Protein AF-A0A2G6FIM1-F1 (afdb_monomer)

Solvent-accessible surface area (backbone atoms only — not comparable to full-atom values): 7719 Å² total; per-residue (Å²): 120,72,59,82,76,45,61,93,96,54,73,82,85,78,86,76,84,74,78,82,75,65,60,38,26,40,34,36,31,39,37,38,48,84,54,68,69,45,74,67,43,55,48,31,48,52,51,53,70,71,43,86,71,42,78,46,84,41,81,54,94,95,39,79,43,79,41,68,49,44,88,32,50,81,44,77,44,80,77,53,65,33,33,34,40,37,32,32,55,47,46,82,89,50,93,80,79,55,72,66,61,48,45,29,66,44,54,69,46,52,80,71,61,51,70,55,42,46,77,42,81,74,52,68,48,75,105

Secondary structure (DSSP, 8-state):
--GGGSPTT--------PPPPPSEEEEEEEEE-SSPPPHHHHHHHHHHHH-S--EEEEEETTEEEEEE-GGGEEEEEE-SSSEEEEEEEEETTS----HHHHHHHHTT--HHHHHTPEEEEEEEEE-

Mean predicted aligned error: 7.06 Å

Sequence (127 aa):
RLNATLPRGLQVQRIERSAKLPQKMIVDYQATLPAAITPSQRQEIADFLAAKNVILHKIRKKKSREIDIRPLITEIKIESHNILLLQMRSETTLPGAKPIEVLEAVLKLGGEESQQIRILKKGWHAL

pLDDT: mean 91.0, std 7.64, range [65.25, 98.5]

Nearest PDB structures (foldseek):
  2ey4-assembly1_A  TM=5.962E-01  e=5.248E-02  Pyrococcus furiosus
  7bgb-assembly1_G  TM=5.360E-01  e=3.360E-02  Homo sapiens
  3uai-assembly1_A  TM=5.042E-01  e=6.354E-02  Saccharomyces cerevisiae S288C
  9ci2-assembly1_G  TM=3.832E-01  e=3.330E-01  Anthoceros agrestis
  5mr7-assembly2_B  TM=2.108E-01  e=8.661E-01  Homo sapiens

Radius of gyration: 18.53 Å; Cα contacts (8 Å, |Δi|>4): 190; chains: 1; bounding box: 53×41×37 Å

Foldseek 3Di:
DVQVPDDPPDDDPDDDDDDPDAQKKKWKKKKFFPFFQDPLLVVLLVVLQPDPWQWDWDQDPNDTDIDTQSVQWPDWDDPDRGMIMTIGMDGPPDDHDDPLSVSCRSSVDDPVRSVRMDMDTPDMDHD

Structure (mmCIF, N/CA/C/O backbone):
data_AF-A0A2G6FIM1-F1
#
_entry.id   AF-A0A2G6FIM1-F1
#
loop_
_atom_site.group_PDB
_atom_site.id
_atom_site.type_symbol
_atom_site.label_atom_id
_atom_site.label_alt_id
_atom_site.label_comp_id
_atom_site.label_asym_id
_atom_site.label_entity_id
_atom_site.label_seq_id
_atom_site.pdbx_PDB_ins_code
_atom_site.Cartn_x
_atom_site.Cartn_y
_atom_site.Cartn_z
_atom_site.occupancy
_atom_site.B_iso_or_equiv
_atom_site.auth_seq_id
_atom_site.auth_comp_id
_atom_site.auth_asym_id
_atom_site.auth_atom_id
_atom_site.pdbx_PDB_model_num
ATOM 1 N N . ARG A 1 1 ? 33.242 -11.536 -19.692 1.00 70.25 1 ARG A N 1
ATOM 2 C CA . ARG A 1 1 ? 33.951 -12.317 -18.646 1.00 70.25 1 ARG A CA 1
ATOM 3 C C . ARG A 1 1 ? 33.472 -11.864 -17.259 1.00 70.25 1 ARG A C 1
ATOM 5 O O . ARG A 1 1 ? 34.152 -11.071 -16.632 1.00 70.25 1 ARG A O 1
ATOM 12 N N . LEU A 1 2 ? 32.301 -12.321 -16.799 1.00 80.94 2 LEU A N 1
ATOM 13 C CA . LEU A 1 2 ? 31.688 -11.851 -15.538 1.00 80.94 2 LEU A CA 1
ATOM 14 C C . LEU A 1 2 ? 32.428 -12.343 -14.284 1.00 80.94 2 LEU A C 1
ATOM 16 O O . LEU A 1 2 ? 32.707 -11.556 -13.394 1.00 80.94 2 LEU A O 1
ATOM 20 N N . ASN A 1 3 ? 32.838 -13.614 -14.247 1.00 91.31 3 ASN A N 1
ATOM 21 C CA . ASN A 1 3 ? 33.590 -14.157 -13.105 1.00 91.31 3 ASN A CA 1
ATOM 22 C C . ASN A 1 3 ? 34.965 -13.496 -12.902 1.00 91.31 3 ASN A C 1
ATOM 24 O O . ASN A 1 3 ? 35.477 -13.497 -11.792 1.00 91.31 3 ASN A O 1
ATOM 28 N N . ALA A 1 4 ? 35.555 -12.903 -13.947 1.00 89.44 4 ALA A N 1
ATOM 29 C CA . ALA A 1 4 ? 36.865 -12.250 -13.860 1.00 89.44 4 ALA A CA 1
ATOM 30 C C . ALA A 1 4 ? 36.831 -10.901 -13.119 1.00 89.44 4 ALA A C 1
ATOM 32 O O . ALA A 1 4 ? 37.882 -10.368 -12.785 1.00 89.44 4 ALA A O 1
ATOM 33 N N . THR A 1 5 ? 35.639 -10.343 -12.887 1.00 92.81 5 THR A N 1
ATOM 34 C CA . THR A 1 5 ? 35.446 -9.081 -12.160 1.00 92.81 5 THR A CA 1
ATOM 35 C C . THR A 1 5 ? 34.888 -9.297 -10.754 1.00 92.81 5 THR A C 1
ATOM 37 O O . THR A 1 5 ? 34.590 -8.322 -10.070 1.00 92.81 5 THR A O 1
ATOM 40 N N . LEU A 1 6 ? 34.685 -10.550 -10.331 1.00 90.69 6 LEU A N 1
ATOM 41 C CA . LEU A 1 6 ? 34.116 -10.862 -9.024 1.00 90.69 6 LEU A CA 1
ATOM 42 C C . LEU A 1 6 ? 35.213 -11.056 -7.964 1.00 90.69 6 LEU A C 1
ATOM 44 O O . LEU A 1 6 ? 36.274 -11.605 -8.272 1.00 90.69 6 LEU A O 1
ATOM 48 N N . PRO A 1 7 ? 34.966 -10.633 -6.710 1.00 94.00 7 PRO A N 1
ATOM 49 C CA . PRO A 1 7 ? 35.830 -10.949 -5.580 1.00 94.00 7 PRO A CA 1
ATOM 50 C C . PRO A 1 7 ? 36.045 -12.456 -5.416 1.00 94.00 7 PRO A C 1
ATOM 52 O O . PRO A 1 7 ? 35.184 -13.271 -5.763 1.00 94.00 7 PRO A O 1
ATOM 55 N N . ARG A 1 8 ? 37.177 -12.832 -4.809 1.00 88.75 8 ARG A N 1
ATOM 56 C CA . ARG A 1 8 ? 37.427 -14.228 -4.425 1.00 88.75 8 ARG A CA 1
ATOM 57 C C . ARG A 1 8 ? 36.288 -14.741 -3.537 1.00 88.75 8 ARG A C 1
ATOM 59 O O . ARG A 1 8 ? 35.869 -14.054 -2.612 1.00 88.75 8 ARG A O 1
ATOM 66 N N . GLY A 1 9 ? 35.812 -15.952 -3.828 1.00 91.50 9 GLY A N 1
ATOM 67 C CA . GLY A 1 9 ? 34.697 -16.590 -3.119 1.00 91.50 9 GLY A CA 1
ATOM 68 C C . GLY A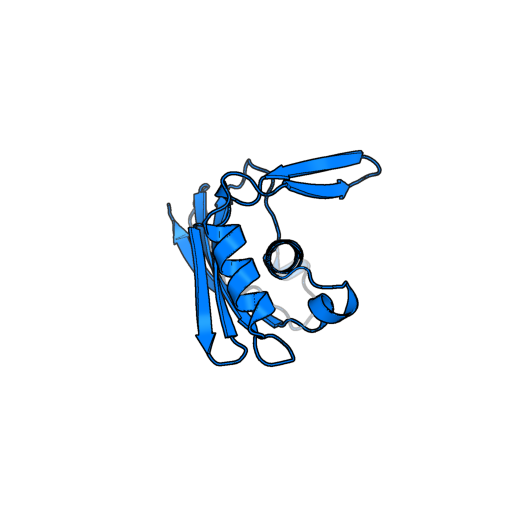 1 9 ? 33.319 -16.379 -3.756 1.00 91.50 9 GLY A C 1
ATOM 69 O O . GLY A 1 9 ? 32.363 -17.007 -3.314 1.00 91.50 9 GLY A O 1
ATOM 70 N N . LEU A 1 10 ? 33.202 -15.561 -4.811 1.00 90.94 10 LEU A N 1
ATOM 71 C CA . LEU A 1 10 ? 31.967 -15.411 -5.584 1.00 90.94 10 LEU A CA 1
ATOM 72 C C . LEU A 1 10 ? 32.129 -15.969 -6.996 1.00 90.94 10 LEU A C 1
ATOM 74 O O . LEU A 1 10 ? 33.068 -15.634 -7.715 1.00 90.94 10 LEU A O 1
ATOM 78 N N . GLN A 1 11 ? 31.170 -16.796 -7.407 1.00 94.50 11 GLN A N 1
ATOM 79 C CA . GLN A 1 11 ? 31.137 -17.396 -8.733 1.00 94.50 11 GLN A CA 1
ATOM 80 C C . GLN A 1 11 ? 29.714 -17.353 -9.287 1.00 94.50 11 GLN A C 1
ATOM 82 O O . GLN A 1 11 ? 28.764 -17.806 -8.650 1.00 94.50 11 GLN A O 1
ATOM 87 N N . VAL A 1 12 ? 29.568 -16.833 -10.503 1.00 91.44 12 VAL A N 1
ATOM 88 C CA . VAL A 1 12 ? 28.339 -16.960 -11.283 1.00 91.44 12 VAL A CA 1
ATOM 89 C C . VAL A 1 12 ? 28.165 -18.427 -11.653 1.00 91.44 12 VAL A C 1
ATOM 91 O O . VAL A 1 12 ? 28.948 -18.962 -12.440 1.00 91.44 12 VAL A O 1
ATOM 94 N N . GLN A 1 13 ? 27.138 -19.063 -11.090 1.00 92.38 13 GLN A N 1
ATOM 95 C CA . GLN A 1 13 ? 26.801 -20.454 -11.398 1.00 92.38 13 GLN A CA 1
ATOM 96 C C . GLN A 1 13 ? 25.904 -20.587 -12.633 1.00 92.38 13 GLN A C 1
ATOM 98 O O . GLN A 1 13 ? 26.048 -21.533 -13.399 1.00 92.38 13 GLN A O 1
ATOM 103 N N . ARG A 1 14 ? 24.989 -19.635 -12.856 1.00 90.06 14 ARG A N 1
ATOM 104 C CA . ARG A 1 14 ? 24.034 -19.670 -13.971 1.00 90.06 14 ARG A CA 1
ATOM 105 C C . ARG A 1 14 ? 23.685 -18.257 -14.418 1.00 90.06 14 ARG A C 1
ATOM 107 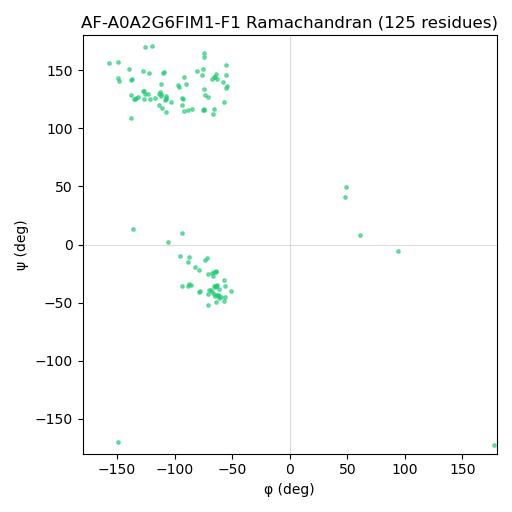O O . ARG A 1 14 ? 23.556 -17.357 -13.590 1.00 90.06 14 ARG A O 1
ATOM 114 N N . ILE A 1 15 ? 23.514 -18.075 -15.723 1.00 88.44 15 ILE A N 1
ATOM 115 C CA . ILE A 1 15 ? 22.934 -16.867 -16.311 1.00 88.44 15 ILE A CA 1
ATOM 116 C C . ILE A 1 15 ? 21.797 -17.321 -17.203 1.00 88.44 15 ILE A C 1
ATOM 118 O O . ILE A 1 15 ? 22.005 -18.128 -18.106 1.00 88.44 15 ILE A O 1
ATOM 122 N N . GLU A 1 16 ? 20.614 -16.779 -16.965 1.00 86.38 16 GLU A N 1
ATOM 123 C CA . GLU A 1 16 ? 19.441 -17.067 -17.774 1.00 86.38 16 GLU A CA 1
ATOM 124 C C . GLU A 1 16 ? 18.807 -15.774 -18.242 1.00 86.38 16 GLU A C 1
ATOM 126 O O . GLU A 1 16 ? 18.843 -14.752 -17.553 1.00 86.38 16 GLU A O 1
ATOM 131 N N . ARG A 1 17 ? 18.193 -15.824 -19.422 1.00 82.19 17 ARG A N 1
ATOM 132 C CA . ARG A 1 17 ? 17.269 -14.772 -19.823 1.00 82.19 17 ARG A CA 1
ATOM 133 C C . ARG A 1 17 ? 15.991 -14.963 -19.024 1.00 82.19 17 ARG A C 1
ATOM 135 O O . ARG A 1 17 ? 15.305 -15.966 -19.198 1.00 82.19 17 ARG A O 1
ATOM 142 N N . SER A 1 18 ? 15.666 -14.000 -18.169 1.00 76.62 18 SER A N 1
ATOM 143 C CA . SER A 1 18 ? 14.331 -13.944 -17.592 1.00 76.62 18 SER A CA 1
ATOM 144 C C . SER A 1 18 ? 13.309 -13.690 -18.702 1.00 76.62 18 SER A C 1
ATOM 146 O O . SER A 1 18 ? 13.585 -12.988 -19.683 1.00 76.62 18 SER A O 1
ATOM 148 N N . ALA A 1 19 ? 12.113 -14.261 -18.553 1.00 76.00 19 ALA A N 1
ATOM 149 C CA . ALA A 1 19 ? 10.973 -13.842 -19.355 1.00 76.00 19 ALA A CA 1
ATOM 150 C C . ALA A 1 19 ? 10.772 -12.326 -19.186 1.00 76.00 19 ALA A C 1
ATOM 152 O O . ALA A 1 19 ? 11.033 -11.772 -18.111 1.00 76.00 19 ALA A O 1
ATOM 153 N N . LYS A 1 20 ? 10.324 -11.642 -20.248 1.00 78.25 20 LYS A N 1
ATOM 154 C CA . LYS A 1 20 ? 9.977 -10.220 -20.142 1.00 78.25 20 LYS A CA 1
ATOM 155 C C . LYS A 1 20 ? 8.917 -10.076 -19.054 1.00 78.25 20 LYS A C 1
ATOM 157 O O . LYS A 1 20 ? 7.861 -10.697 -19.143 1.00 78.25 20 LYS A O 1
ATOM 162 N N . LEU A 1 21 ? 9.211 -9.263 -18.041 1.00 79.00 21 LEU A N 1
ATOM 163 C CA . LEU A 1 21 ? 8.210 -8.895 -17.049 1.00 79.00 21 LEU A CA 1
ATOM 164 C C . LEU A 1 21 ? 7.030 -8.224 -17.767 1.00 79.00 21 LEU A C 1
ATOM 166 O O . LEU A 1 21 ? 7.256 -7.448 -18.705 1.00 79.00 21 LEU A O 1
ATOM 170 N N . PRO A 1 22 ? 5.788 -8.515 -17.355 1.00 85.50 22 PRO A N 1
ATOM 171 C CA . PRO A 1 22 ? 4.629 -7.879 -17.951 1.00 85.50 22 PRO A CA 1
ATOM 172 C C . PRO A 1 22 ? 4.674 -6.373 -17.680 1.00 85.50 22 PRO A C 1
ATOM 174 O O . PRO A 1 22 ? 5.096 -5.923 -16.615 1.00 85.50 22 PRO A O 1
ATOM 177 N N . GLN A 1 23 ? 4.249 -5.578 -18.662 1.00 89.19 23 GLN A N 1
ATOM 178 C CA . GLN A 1 23 ? 4.238 -4.117 -18.528 1.00 89.19 23 GLN A CA 1
ATOM 179 C C . GLN A 1 23 ? 3.167 -3.625 -17.551 1.00 89.19 23 GLN A C 1
ATOM 181 O O . GLN A 1 23 ? 3.328 -2.538 -16.991 1.00 89.19 23 GLN A O 1
ATOM 186 N N . LYS A 1 24 ? 2.107 -4.425 -17.368 1.00 92.94 24 LYS A N 1
ATOM 187 C CA . LYS A 1 24 ? 0.975 -4.198 -16.470 1.00 92.94 24 LYS A CA 1
ATOM 188 C C . LYS A 1 24 ? 0.818 -5.413 -15.563 1.00 92.94 24 LYS A C 1
ATOM 190 O O . LYS A 1 24 ? 0.803 -6.544 -16.041 1.00 92.94 24 LYS A O 1
ATOM 195 N N . MET A 1 25 ? 0.729 -5.182 -14.263 1.00 94.31 25 MET A N 1
ATOM 196 C CA . MET A 1 25 ? 0.574 -6.247 -13.274 1.00 94.31 25 MET A CA 1
ATOM 197 C C . MET A 1 25 ? -0.231 -5.763 -12.074 1.00 94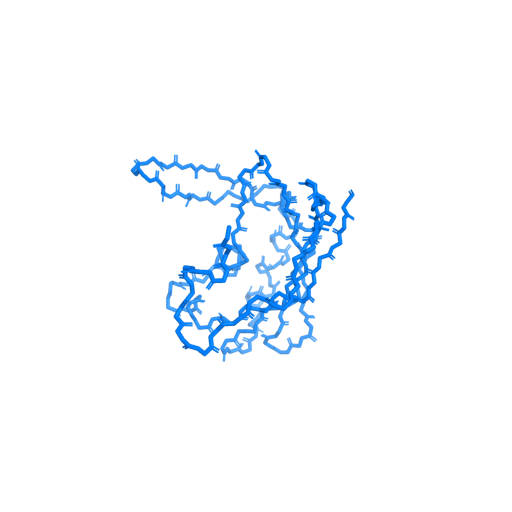.31 25 MET A C 1
ATOM 199 O O . MET A 1 25 ? -0.250 -4.564 -11.784 1.00 94.31 25 MET A O 1
ATOM 203 N N . ILE A 1 26 ? -0.836 -6.701 -11.353 1.00 95.88 26 ILE A N 1
ATOM 204 C CA . ILE A 1 26 ? -1.273 -6.491 -9.974 1.00 95.88 26 ILE A CA 1
ATOM 205 C C . ILE A 1 26 ? -0.200 -7.047 -9.052 1.00 95.88 26 ILE A C 1
ATOM 207 O O . ILE A 1 26 ? 0.369 -8.114 -9.292 1.00 95.88 26 ILE A O 1
ATOM 211 N N . VAL A 1 27 ? 0.094 -6.294 -8.003 1.00 96.25 27 VAL A N 1
ATOM 212 C CA . VAL A 1 27 ? 1.048 -6.663 -6.970 1.00 96.25 27 VAL A CA 1
ATOM 213 C C . VAL A 1 27 ? 0.319 -6.794 -5.646 1.00 96.25 27 VAL A C 1
ATOM 215 O O . VAL A 1 27 ? -0.335 -5.848 -5.204 1.00 96.25 27 VAL A O 1
ATOM 218 N N . ASP A 1 28 ? 0.488 -7.949 -5.011 1.00 97.88 28 ASP A N 1
ATOM 219 C CA . ASP A 1 28 ? -0.119 -8.259 -3.725 1.00 97.88 28 ASP A CA 1
ATOM 220 C C . ASP A 1 28 ? 0.851 -7.904 -2.597 1.00 97.88 28 ASP A C 1
ATOM 222 O O . ASP A 1 28 ? 2.002 -8.365 -2.556 1.00 97.88 28 ASP A O 1
ATOM 226 N N . TYR A 1 29 ? 0.373 -7.099 -1.659 1.00 98.25 29 TYR A N 1
ATOM 227 C CA . TYR A 1 29 ? 1.093 -6.697 -0.465 1.00 98.25 29 TYR A CA 1
ATOM 228 C C . TYR A 1 29 ? 0.315 -7.082 0.786 1.00 98.25 29 TYR A C 1
ATOM 230 O O . TYR A 1 29 ? -0.911 -7.036 0.832 1.00 98.25 29 TYR A O 1
ATOM 238 N N . GLN A 1 30 ? 1.068 -7.401 1.829 1.00 98.50 30 GLN A N 1
ATOM 239 C CA . GLN A 1 30 ? 0.587 -7.469 3.195 1.00 98.50 30 GLN A CA 1
ATOM 240 C C . GLN A 1 30 ? 1.247 -6.331 3.972 1.00 98.50 30 GLN A C 1
ATOM 242 O O . GLN A 1 30 ? 2.470 -6.175 3.924 1.00 98.50 30 GLN A O 1
ATOM 247 N N . ALA A 1 31 ? 0.450 -5.546 4.683 1.00 98.06 31 ALA A N 1
ATOM 248 C CA . ALA A 1 31 ? 0.923 -4.514 5.587 1.00 98.06 31 ALA A CA 1
ATOM 249 C C . ALA A 1 31 ? 0.572 -4.890 7.024 1.00 98.06 31 ALA A C 1
ATOM 251 O O . ALA A 1 31 ? -0.572 -5.223 7.323 1.00 98.06 31 ALA A O 1
ATOM 252 N N . THR A 1 32 ? 1.558 -4.837 7.912 1.00 98.12 32 THR A N 1
ATOM 253 C CA . THR A 1 32 ? 1.366 -5.051 9.347 1.00 98.12 32 THR A CA 1
ATOM 254 C C . THR A 1 32 ? 1.580 -3.735 10.075 1.00 98.12 32 THR A C 1
ATOM 256 O O . THR A 1 32 ? 2.677 -3.174 10.030 1.00 98.12 32 THR A O 1
ATOM 259 N N . LEU A 1 33 ? 0.524 -3.254 10.729 1.00 96.50 33 LEU A N 1
ATOM 260 C CA . LEU A 1 33 ? 0.539 -2.049 11.549 1.00 96.50 33 LEU A CA 1
ATOM 261 C C . LEU A 1 33 ? 1.131 -2.355 12.938 1.00 96.50 33 LEU A C 1
ATOM 263 O O . LEU A 1 33 ? 0.972 -3.475 13.442 1.00 96.50 33 LEU A O 1
ATOM 267 N N . PRO A 1 34 ? 1.794 -1.374 13.579 1.00 94.69 34 PRO A N 1
ATOM 268 C CA . PRO A 1 34 ? 2.367 -1.545 14.917 1.00 94.69 34 PRO A CA 1
ATOM 269 C C . PRO A 1 34 ? 1.298 -1.716 16.008 1.00 94.69 34 PRO A C 1
ATOM 271 O O . PRO A 1 34 ? 1.563 -2.336 17.034 1.00 94.69 34 PRO A O 1
ATOM 274 N N . ALA A 1 35 ? 0.086 -1.207 15.770 1.00 94.25 35 ALA A N 1
ATOM 275 C CA . ALA A 1 35 ? -1.066 -1.309 16.658 1.00 94.25 35 ALA A CA 1
ATOM 276 C C . ALA A 1 35 ? -2.279 -1.903 15.925 1.00 94.25 35 ALA A C 1
ATOM 278 O O . ALA A 1 35 ? -2.271 -2.078 14.704 1.00 94.25 35 ALA A O 1
ATOM 279 N N . ALA A 1 36 ? -3.325 -2.235 16.682 1.00 96.38 36 ALA A N 1
ATOM 280 C CA . ALA A 1 36 ? -4.582 -2.693 16.105 1.00 96.38 36 ALA A CA 1
ATOM 281 C C . ALA A 1 36 ? -5.254 -1.587 15.272 1.00 96.38 36 ALA A C 1
ATOM 283 O O . ALA A 1 36 ? -5.215 -0.414 15.637 1.00 96.38 36 ALA A O 1
ATOM 284 N N . ILE A 1 37 ? -5.905 -1.988 14.181 1.00 96.69 37 ILE A N 1
ATOM 285 C CA . ILE A 1 37 ? -6.653 -1.109 13.285 1.00 96.69 37 ILE A CA 1
ATOM 286 C C . ILE A 1 37 ? -7.844 -0.536 14.047 1.00 96.69 37 ILE A C 1
ATOM 288 O O . ILE A 1 37 ? -8.755 -1.270 14.456 1.00 96.69 37 ILE A O 1
ATOM 292 N N . THR A 1 38 ? -7.838 0.781 14.213 1.00 96.50 38 THR A N 1
ATOM 293 C CA . THR A 1 38 ? -8.853 1.504 14.977 1.00 96.50 38 THR A CA 1
ATOM 294 C C . THR A 1 38 ? -10.174 1.602 14.204 1.00 96.50 38 THR A C 1
ATOM 296 O O . THR A 1 38 ? -10.202 1.465 12.978 1.00 96.50 38 THR A O 1
ATOM 299 N N . PRO A 1 39 ? -11.303 1.880 14.880 1.00 96.94 39 PRO A N 1
ATOM 300 C CA . PRO A 1 39 ? -12.563 2.164 14.194 1.00 96.94 39 PRO A CA 1
ATOM 301 C C . PRO A 1 39 ? -12.470 3.333 13.201 1.00 96.94 39 PRO A C 1
ATOM 303 O O . PRO A 1 39 ? -13.070 3.258 12.132 1.00 96.94 39 PRO A O 1
ATOM 306 N N . SER A 1 40 ? -11.682 4.375 13.503 1.00 96.44 40 SER A N 1
ATOM 307 C CA . SER A 1 40 ? -11.472 5.500 12.581 1.00 96.44 40 SER A CA 1
ATOM 308 C C . SER A 1 40 ? -10.755 5.058 11.306 1.00 96.44 40 SER A C 1
ATOM 310 O O . SER A 1 40 ? -11.222 5.363 10.217 1.00 96.44 40 SER A O 1
ATOM 312 N N . GLN A 1 41 ? -9.704 4.245 11.425 1.00 96.62 41 GLN A N 1
ATOM 313 C CA . GLN A 1 41 ? -8.975 3.701 10.276 1.00 96.62 41 GLN A CA 1
ATOM 314 C C . GLN A 1 41 ? -9.850 2.790 9.406 1.00 96.62 41 GLN A C 1
ATOM 316 O O . GLN A 1 41 ? -9.729 2.784 8.183 1.00 96.62 41 GLN A O 1
ATOM 321 N N . ARG A 1 42 ? -10.779 2.036 10.011 1.00 97.00 42 ARG A N 1
ATOM 322 C CA . ARG A 1 42 ? -11.773 1.251 9.255 1.00 97.00 42 ARG A CA 1
ATOM 323 C C . ARG A 1 42 ? -12.671 2.149 8.414 1.00 97.00 42 ARG A C 1
ATOM 325 O O . ARG A 1 42 ? -12.929 1.822 7.257 1.00 97.00 42 ARG A O 1
ATOM 332 N N . GLN A 1 43 ? -13.124 3.262 8.986 1.00 97.62 43 GLN A N 1
ATOM 333 C CA . GLN A 1 43 ? -13.938 4.234 8.266 1.00 97.62 43 GLN A CA 1
ATOM 334 C C . GLN A 1 43 ? -13.137 4.905 7.149 1.00 97.62 43 GLN A C 1
ATOM 336 O O . GLN A 1 43 ? -13.622 5.002 6.033 1.00 97.62 43 GLN A O 1
ATOM 341 N N . GLU A 1 44 ? -11.884 5.272 7.401 1.00 97.25 44 GLU A N 1
ATOM 342 C CA . GLU A 1 44 ? -11.006 5.879 6.398 1.00 97.25 44 GLU A CA 1
ATOM 343 C C . GLU A 1 44 ? -10.743 4.961 5.196 1.00 97.25 44 GLU A C 1
ATOM 345 O O . GLU A 1 44 ? -10.748 5.414 4.051 1.00 97.25 44 GLU A O 1
ATOM 350 N N . ILE A 1 45 ? -10.595 3.653 5.434 1.00 96.62 45 ILE A N 1
ATOM 351 C CA . ILE A 1 45 ? -10.536 2.652 4.360 1.00 96.62 45 ILE A CA 1
ATOM 352 C C . ILE A 1 45 ? -11.841 2.645 3.552 1.00 96.62 45 ILE A C 1
ATOM 354 O O . ILE A 1 45 ? -11.801 2.615 2.320 1.00 96.62 45 ILE A O 1
ATOM 358 N N . ALA A 1 46 ? -12.995 2.662 4.224 1.00 96.38 46 ALA A N 1
ATOM 359 C CA . ALA A 1 46 ? -14.295 2.675 3.556 1.00 96.38 46 AL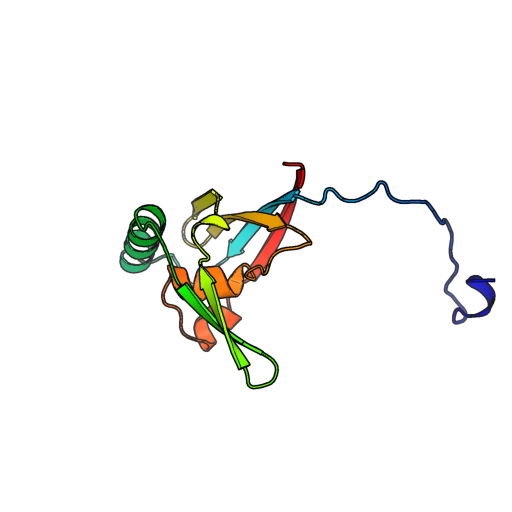A A CA 1
ATOM 360 C C . ALA A 1 46 ? -14.491 3.954 2.722 1.00 96.38 46 ALA A C 1
ATOM 362 O O . ALA A 1 46 ? -14.900 3.877 1.562 1.00 96.38 46 ALA A O 1
ATOM 363 N N . ASP A 1 47 ? -14.121 5.108 3.277 1.00 96.56 47 ASP A N 1
ATOM 364 C CA . ASP A 1 47 ? -14.177 6.409 2.611 1.00 96.56 47 ASP A CA 1
ATOM 365 C C . ASP A 1 47 ? -13.274 6.425 1.371 1.00 96.56 47 ASP A C 1
ATOM 367 O O . ASP A 1 47 ? -13.695 6.854 0.296 1.00 96.56 47 ASP A O 1
ATOM 371 N N . PHE A 1 48 ? -12.052 5.892 1.482 1.00 96.25 48 PHE A N 1
ATOM 372 C CA . PHE A 1 48 ? -11.136 5.747 0.351 1.00 96.25 48 PHE A CA 1
ATOM 373 C C . PHE A 1 48 ? -11.720 4.867 -0.760 1.00 96.25 48 PHE A C 1
ATOM 375 O O . PHE A 1 48 ? -11.647 5.216 -1.940 1.00 96.25 48 PHE A O 1
ATOM 382 N N . LEU A 1 49 ? -12.308 3.722 -0.402 1.00 94.31 49 LEU A N 1
ATOM 383 C CA . LEU A 1 49 ? -12.894 2.795 -1.370 1.00 94.31 49 LEU A CA 1
ATOM 384 C C . LEU A 1 49 ? -14.081 3.415 -2.119 1.00 94.31 49 LEU A C 1
ATOM 386 O O . LEU A 1 49 ? -14.230 3.150 -3.317 1.00 94.31 49 LEU A O 1
ATOM 390 N N . ALA A 1 50 ? -14.871 4.250 -1.435 1.00 95.56 50 ALA A N 1
ATOM 391 C CA . ALA A 1 50 ? -16.002 4.991 -1.993 1.00 95.56 50 ALA A CA 1
ATOM 392 C C . ALA A 1 50 ? -15.591 6.246 -2.788 1.00 95.56 50 ALA A C 1
ATOM 394 O O . ALA A 1 50 ? -16.355 6.724 -3.633 1.00 95.56 50 ALA A O 1
ATOM 395 N N . ALA A 1 51 ? -14.397 6.789 -2.544 1.00 95.69 51 ALA A N 1
ATOM 396 C CA . ALA A 1 51 ? -13.896 7.962 -3.245 1.00 95.69 51 ALA A CA 1
ATOM 397 C C . ALA A 1 51 ? -13.607 7.667 -4.726 1.00 95.69 51 ALA A C 1
ATOM 399 O O . ALA A 1 51 ? -13.094 6.608 -5.093 1.00 95.69 51 ALA A O 1
ATOM 400 N N . LYS A 1 52 ? -13.900 8.650 -5.589 1.00 93.94 52 LYS A N 1
ATOM 401 C CA . LYS A 1 52 ? -13.600 8.576 -7.031 1.00 93.94 52 LYS A CA 1
ATOM 402 C C . LYS A 1 52 ? -12.137 8.876 -7.342 1.00 93.94 52 LYS A C 1
ATOM 404 O O . LYS A 1 52 ? -11.557 8.198 -8.178 1.00 93.94 52 LYS A O 1
ATOM 409 N N . ASN A 1 53 ? -11.570 9.869 -6.662 1.00 93.94 53 ASN A N 1
ATOM 410 C CA . ASN A 1 53 ? -10.190 10.312 -6.835 1.00 93.94 53 ASN A CA 1
ATOM 411 C C . ASN A 1 53 ? -9.581 10.557 -5.455 1.00 93.94 53 ASN A C 1
ATOM 413 O O . ASN A 1 53 ? -10.258 11.086 -4.571 1.00 93.94 53 ASN A O 1
ATOM 417 N N . VAL A 1 54 ? -8.306 10.220 -5.290 1.00 92.00 54 VAL A N 1
ATOM 418 C CA . VAL A 1 54 ? -7.534 10.493 -4.074 1.00 92.00 54 VAL A CA 1
ATOM 419 C C . VAL A 1 54 ? -6.156 10.972 -4.498 1.00 92.00 54 VAL A C 1
ATOM 421 O O . VAL A 1 54 ? -5.358 10.205 -5.032 1.00 92.00 54 VAL A O 1
ATOM 424 N N . ILE A 1 55 ? -5.885 12.260 -4.295 1.00 91.44 55 ILE A N 1
ATOM 425 C CA . ILE A 1 55 ? -4.681 12.906 -4.816 1.00 91.44 55 ILE A CA 1
ATOM 426 C C . ILE A 1 55 ? -3.564 12.861 -3.779 1.00 91.44 55 ILE A C 1
ATOM 428 O O . ILE A 1 55 ? -3.722 13.329 -2.654 1.00 91.44 55 ILE A O 1
ATOM 432 N N . LEU A 1 56 ? -2.414 12.326 -4.181 1.00 88.25 56 LEU A N 1
ATOM 433 C CA . LEU A 1 56 ? -1.194 12.316 -3.387 1.00 88.25 56 LEU A CA 1
ATOM 434 C C . LEU A 1 56 ? -0.198 13.317 -3.979 1.00 88.25 56 LEU A C 1
ATOM 436 O O . LEU A 1 56 ? 0.153 13.251 -5.161 1.00 88.25 56 LEU A O 1
ATOM 440 N N . HIS A 1 57 ? 0.281 14.244 -3.151 1.00 83.75 57 HIS A N 1
ATOM 441 C CA . HIS A 1 57 ? 1.282 15.229 -3.550 1.00 83.75 57 HIS A CA 1
ATOM 442 C C . HIS A 1 57 ? 2.692 14.675 -3.328 1.00 83.75 57 HIS A C 1
ATOM 444 O O . HIS A 1 57 ? 3.117 14.431 -2.201 1.00 83.75 57 HIS A O 1
ATOM 450 N N . LYS A 1 58 ? 3.455 14.495 -4.409 1.00 76.31 58 LYS A N 1
ATOM 451 C CA . LYS A 1 58 ? 4.857 14.066 -4.360 1.00 76.31 58 LYS A CA 1
ATOM 452 C C . LYS A 1 58 ? 5.794 15.209 -4.698 1.00 76.31 58 LYS A C 1
ATOM 454 O O . LYS A 1 58 ? 5.738 15.764 -5.792 1.00 76.31 58 LYS A O 1
ATOM 459 N N . ILE A 1 59 ? 6.759 15.473 -3.823 1.00 71.19 59 ILE A N 1
ATOM 460 C CA . ILE A 1 59 ? 7.872 16.374 -4.127 1.00 71.19 59 ILE A CA 1
ATOM 461 C C . ILE A 1 59 ? 9.025 15.544 -4.697 1.00 71.19 59 ILE A C 1
ATOM 463 O O . ILE A 1 59 ? 9.626 14.724 -4.007 1.00 71.19 59 ILE A O 1
ATOM 467 N N . ARG A 1 60 ? 9.374 15.760 -5.969 1.00 65.75 60 ARG A N 1
ATOM 468 C CA . ARG A 1 60 ? 10.544 15.126 -6.596 1.00 65.75 60 ARG A CA 1
ATOM 469 C C . ARG A 1 60 ? 11.359 16.159 -7.360 1.00 65.75 60 ARG A C 1
ATOM 471 O O . ARG A 1 60 ? 10.842 16.841 -8.236 1.00 65.75 60 ARG A O 1
ATOM 478 N N . LYS A 1 61 ? 12.661 16.254 -7.055 1.00 65.25 61 LYS A N 1
ATOM 479 C CA . LYS A 1 61 ? 13.590 17.225 -7.674 1.00 65.25 61 LYS A CA 1
ATOM 480 C C . LYS A 1 61 ? 13.030 18.665 -7.672 1.00 65.25 61 LYS A C 1
ATOM 482 O O . LYS A 1 61 ? 13.010 19.316 -8.712 1.00 65.25 61 LYS A O 1
ATOM 487 N N . LYS A 1 62 ? 12.540 19.136 -6.515 1.00 69.69 62 LYS A N 1
ATOM 488 C CA . LYS A 1 62 ? 11.914 20.464 -6.315 1.00 69.69 62 LYS A CA 1
ATOM 489 C C . LYS A 1 62 ? 10.640 20.740 -7.135 1.00 69.69 62 LYS A C 1
ATOM 491 O O . LYS A 1 62 ? 10.147 21.860 -7.114 1.00 69.69 62 LYS A O 1
ATOM 496 N N . LYS A 1 63 ? 10.085 19.747 -7.836 1.00 68.31 63 LYS A N 1
ATOM 497 C CA . LYS A 1 63 ? 8.791 19.855 -8.520 1.00 68.31 63 LYS A CA 1
ATOM 498 C C . LYS A 1 63 ? 7.751 19.039 -7.760 1.00 68.31 63 LYS A C 1
ATOM 500 O O . LYS A 1 63 ? 7.992 17.863 -7.476 1.00 68.31 63 LYS A O 1
ATOM 505 N N . SER A 1 64 ? 6.624 19.667 -7.434 1.00 71.00 64 SER A N 1
ATOM 506 C CA . SER A 1 64 ? 5.442 18.958 -6.947 1.00 71.00 64 SER A CA 1
ATOM 507 C C . SER A 1 64 ? 4.777 18.255 -8.128 1.00 71.00 64 SER A C 1
ATOM 509 O O . SER A 1 64 ? 4.657 18.829 -9.213 1.00 71.00 64 SER A O 1
ATOM 511 N N . ARG A 1 65 ? 4.411 16.991 -7.947 1.00 81.00 65 ARG A N 1
ATOM 512 C CA . ARG A 1 65 ? 3.567 16.239 -8.870 1.00 81.00 65 ARG A CA 1
ATOM 513 C C . ARG A 1 65 ? 2.423 15.640 -8.084 1.00 81.00 65 ARG A C 1
ATOM 515 O O . ARG A 1 65 ? 2.646 15.006 -7.057 1.00 81.00 65 ARG A O 1
ATOM 522 N N . GLU A 1 66 ? 1.231 15.812 -8.617 1.00 87.19 66 GLU A N 1
ATOM 523 C CA . GLU A 1 66 ? 0.030 15.159 -8.129 1.00 87.19 66 GLU A CA 1
ATOM 524 C C . GLU A 1 66 ? -0.146 13.833 -8.851 1.00 87.19 66 GLU A C 1
ATOM 526 O O . GLU A 1 66 ? 0.105 13.717 -10.055 1.00 87.19 66 GLU A O 1
ATOM 531 N N . ILE A 1 67 ? -0.528 12.818 -8.092 1.00 90.56 67 ILE A N 1
ATOM 532 C CA . ILE A 1 67 ? -0.910 11.521 -8.625 1.00 90.56 67 ILE A CA 1
ATOM 533 C C . ILE A 1 67 ? -2.222 11.112 -7.976 1.00 90.56 67 ILE A C 1
ATOM 535 O O . ILE A 1 67 ? -2.329 11.104 -6.752 1.00 90.56 67 ILE A O 1
ATOM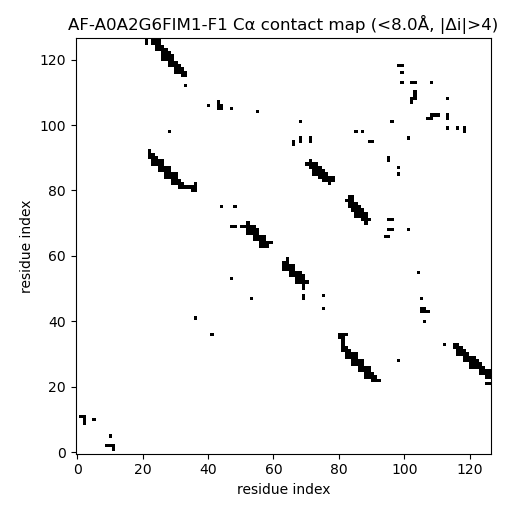 539 N N . ASP A 1 68 ? -3.210 10.771 -8.794 1.00 93.12 68 ASP A N 1
ATOM 540 C CA . ASP A 1 68 ? -4.397 10.097 -8.291 1.00 93.12 68 ASP A CA 1
ATOM 541 C C . ASP A 1 68 ? -4.053 8.634 -8.009 1.00 93.12 68 ASP A C 1
ATOM 543 O O . ASP A 1 68 ? -3.680 7.878 -8.912 1.00 93.12 68 ASP A O 1
ATOM 547 N N . ILE A 1 69 ? -4.133 8.246 -6.739 1.00 93.62 69 ILE A N 1
ATOM 548 C CA . ILE A 1 69 ? -3.817 6.890 -6.296 1.00 93.62 69 ILE A CA 1
ATOM 549 C C . ILE A 1 69 ? -5.029 5.965 -6.351 1.00 93.62 69 ILE A C 1
ATOM 551 O O . ILE A 1 69 ? -4.844 4.750 -6.330 1.00 93.62 69 ILE A O 1
ATOM 555 N N . ARG A 1 70 ? -6.259 6.484 -6.468 1.00 94.94 70 ARG A N 1
ATOM 556 C CA . ARG A 1 70 ? -7.459 5.640 -6.496 1.00 94.94 70 ARG A CA 1
ATOM 557 C C . ARG A 1 70 ? -7.445 4.575 -7.605 1.00 94.94 70 ARG A C 1
ATOM 559 O O . ARG A 1 70 ? -7.745 3.426 -7.269 1.00 94.94 70 ARG A O 1
ATOM 566 N N . PRO A 1 71 ? -7.064 4.868 -8.869 1.00 93.81 71 PRO A N 1
ATOM 567 C CA . PRO A 1 71 ? -7.006 3.852 -9.927 1.00 93.81 71 PRO A CA 1
ATOM 568 C C . PRO A 1 71 ? -5.848 2.858 -9.763 1.00 93.81 71 PRO A C 1
ATOM 570 O O . PRO A 1 71 ? -5.805 1.842 -10.459 1.00 93.81 71 PRO A O 1
ATOM 573 N N . LEU A 1 72 ? -4.897 3.141 -8.868 1.00 93.88 72 LEU A N 1
ATOM 574 C CA . LEU A 1 72 ? -3.780 2.246 -8.583 1.00 93.88 72 LEU A CA 1
ATOM 575 C C . LEU A 1 72 ? -4.161 1.144 -7.596 1.00 93.88 72 LEU A C 1
ATOM 577 O O . LEU A 1 72 ? -3.446 0.151 -7.529 1.00 93.88 72 LEU A O 1
ATOM 581 N N . ILE A 1 73 ? -5.242 1.300 -6.828 1.00 95.38 73 ILE A N 1
ATOM 582 C CA . ILE A 1 73 ? -5.631 0.352 -5.779 1.00 95.38 73 ILE A CA 1
ATOM 583 C C . ILE A 1 73 ? -6.859 -0.428 -6.223 1.00 95.38 73 ILE A C 1
ATOM 585 O O . ILE A 1 73 ? -7.946 0.133 -6.377 1.00 95.38 73 ILE A O 1
ATOM 589 N N . THR A 1 74 ? -6.684 -1.731 -6.424 1.00 94.38 74 THR A N 1
ATOM 590 C CA . THR A 1 74 ? -7.785 -2.628 -6.792 1.00 94.38 74 THR A CA 1
ATOM 591 C C . THR A 1 74 ? -8.493 -3.177 -5.564 1.00 94.38 74 THR A C 1
ATOM 593 O O . THR A 1 74 ? -9.713 -3.300 -5.578 1.00 94.38 74 THR A O 1
ATOM 596 N N . GLU A 1 75 ? -7.754 -3.436 -4.485 1.00 95.69 75 GLU A N 1
ATOM 597 C CA . GLU A 1 75 ? -8.307 -3.951 -3.235 1.00 95.69 75 GLU A CA 1
ATOM 598 C C . GLU A 1 75 ? -7.514 -3.432 -2.032 1.00 95.69 75 GLU A C 1
ATOM 600 O O . GLU A 1 75 ? -6.284 -3.362 -2.066 1.00 95.69 75 GLU A O 1
ATOM 605 N N . ILE A 1 76 ? -8.228 -3.107 -0.954 1.00 97.06 76 ILE A N 1
ATOM 606 C CA . ILE A 1 76 ? -7.677 -2.988 0.395 1.00 97.06 76 ILE A CA 1
ATOM 607 C C . ILE A 1 76 ? -8.623 -3.711 1.356 1.00 97.06 76 ILE A C 1
ATOM 609 O O . ILE A 1 76 ? -9.826 -3.445 1.377 1.00 97.06 76 ILE A O 1
ATOM 613 N N . LYS A 1 77 ? -8.097 -4.659 2.129 1.00 96.31 77 LYS A N 1
ATOM 614 C CA . LYS A 1 77 ? -8.897 -5.526 2.998 1.00 96.31 77 LYS A CA 1
ATOM 615 C C . LYS A 1 77 ? -8.229 -5.703 4.350 1.00 96.31 77 LYS A C 1
ATOM 617 O O . LYS A 1 77 ? -7.019 -5.868 4.441 1.00 96.31 77 LYS A O 1
ATOM 622 N N . ILE A 1 78 ? -9.036 -5.723 5.403 1.00 97.06 78 ILE A N 1
ATOM 623 C CA . ILE A 1 78 ? -8.586 -6.063 6.752 1.00 97.06 78 ILE A CA 1
ATOM 624 C C . ILE A 1 78 ? -8.611 -7.582 6.892 1.00 97.06 78 ILE A C 1
ATOM 626 O O . ILE A 1 78 ? -9.677 -8.188 6.802 1.00 97.06 78 ILE A O 1
ATOM 630 N N . GLU A 1 79 ? -7.447 -8.191 7.098 1.00 97.12 79 GLU A N 1
ATOM 631 C CA . GLU A 1 79 ? -7.335 -9.640 7.297 1.00 97.12 79 GLU A CA 1
ATOM 632 C C . GLU A 1 79 ? -7.352 -10.018 8.780 1.00 97.12 79 GLU A C 1
ATOM 634 O O . GLU A 1 79 ? -7.949 -11.022 9.159 1.00 97.12 79 GLU A O 1
ATOM 639 N N . SER A 1 80 ? -6.752 -9.195 9.642 1.00 95.69 80 SER A N 1
ATOM 640 C CA . SER A 1 80 ? -6.749 -9.419 11.090 1.00 95.69 80 SER A CA 1
ATOM 641 C C . SER A 1 80 ? -6.699 -8.098 11.865 1.00 95.69 80 SER A C 1
ATOM 643 O O . SER A 1 80 ? -6.875 -7.023 11.293 1.00 95.69 80 SER A O 1
ATOM 645 N N . HIS A 1 81 ? -6.477 -8.158 13.182 1.00 95.94 81 HIS A N 1
ATOM 646 C CA . HIS A 1 81 ? -6.499 -6.982 14.051 1.00 95.94 81 HIS A CA 1
ATOM 647 C C . HIS A 1 81 ? -5.508 -5.882 13.635 1.00 95.94 81 HIS A C 1
ATOM 649 O O . HIS A 1 81 ? -5.812 -4.722 13.868 1.00 95.94 81 HIS A O 1
ATOM 655 N N . ASN A 1 82 ? -4.359 -6.204 13.033 1.00 97.31 82 ASN A N 1
ATOM 656 C CA . ASN A 1 82 ? -3.353 -5.232 12.579 1.00 97.31 82 ASN A CA 1
ATOM 657 C C . ASN A 1 82 ? -2.793 -5.538 11.179 1.00 97.31 82 ASN A C 1
ATOM 659 O O . ASN A 1 82 ? -1.759 -4.984 10.800 1.00 97.31 82 ASN A O 1
ATOM 663 N N . ILE A 1 83 ? -3.433 -6.437 10.427 1.00 97.94 83 ILE A N 1
ATOM 664 C CA . ILE A 1 83 ? -2.977 -6.846 9.096 1.00 97.94 83 ILE A CA 1
ATOM 665 C C . ILE A 1 83 ? -3.955 -6.353 8.036 1.00 97.94 83 ILE A C 1
ATOM 667 O O . ILE A 1 83 ? -5.156 -6.632 8.096 1.00 97.94 83 ILE A O 1
ATOM 671 N N . LEU A 1 84 ? -3.399 -5.666 7.042 1.00 97.88 84 LEU A N 1
ATOM 672 C CA . LEU A 1 84 ? -4.074 -5.266 5.817 1.00 97.88 84 LEU A CA 1
ATOM 673 C C . LEU A 1 84 ? -3.501 -6.035 4.628 1.00 97.88 84 LEU A C 1
ATOM 675 O O . LEU A 1 84 ? -2.284 -6.168 4.486 1.00 97.88 84 LEU A O 1
ATOM 679 N N . LEU A 1 85 ? -4.384 -6.481 3.746 1.00 98.12 85 LEU A N 1
ATOM 680 C CA . LEU A 1 85 ? -4.056 -6.913 2.397 1.00 98.12 85 LEU A CA 1
ATOM 681 C C . LEU A 1 85 ? -4.301 -5.753 1.440 1.00 98.12 85 LEU A C 1
ATOM 683 O O . LEU A 1 85 ? -5.309 -5.055 1.548 1.00 98.12 85 LEU A O 1
ATOM 687 N N . LEU A 1 86 ? -3.363 -5.541 0.525 1.00 97.75 86 LEU A N 1
AT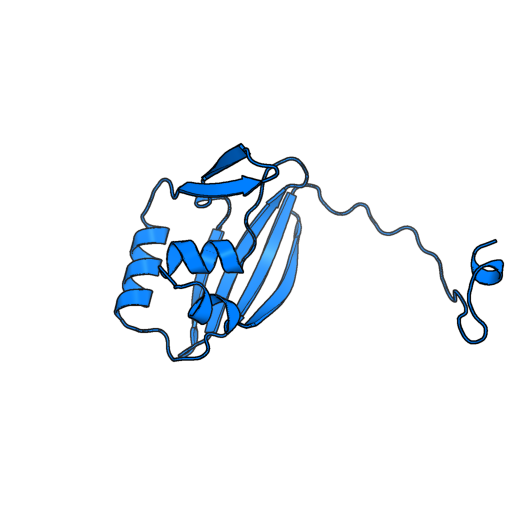OM 688 C CA . LEU A 1 86 ? -3.396 -4.455 -0.441 1.00 97.75 86 LEU A CA 1
ATOM 689 C C . LEU A 1 86 ? -3.022 -4.990 -1.820 1.00 97.75 86 LEU A C 1
ATOM 691 O O . LEU A 1 86 ? -1.936 -5.543 -1.999 1.00 97.75 86 LEU A O 1
ATOM 695 N N . GLN A 1 87 ? -3.888 -4.761 -2.801 1.00 97.25 87 GLN A N 1
ATOM 696 C CA . GLN A 1 87 ? -3.612 -5.053 -4.200 1.00 97.25 87 GLN A CA 1
ATOM 697 C C . GLN A 1 87 ? -3.412 -3.760 -4.979 1.00 97.25 87 GLN A C 1
ATOM 699 O O . GLN A 1 87 ? -4.266 -2.866 -4.980 1.00 97.25 87 GLN A O 1
ATOM 704 N N . MET A 1 88 ? -2.263 -3.663 -5.646 1.00 96.44 88 MET A N 1
ATOM 705 C CA . MET A 1 88 ? -1.865 -2.465 -6.377 1.00 96.44 88 MET A CA 1
ATOM 706 C C . MET A 1 88 ? -1.586 -2.766 -7.843 1.00 96.44 88 MET A C 1
ATOM 708 O O . MET A 1 88 ? -0.763 -3.622 -8.167 1.00 96.44 88 MET A O 1
ATOM 712 N N . ARG A 1 89 ? -2.190 -1.985 -8.734 1.00 94.88 89 ARG A N 1
ATOM 713 C CA . ARG A 1 89 ? -1.836 -1.937 -10.147 1.00 94.88 89 ARG A CA 1
ATOM 714 C C . ARG A 1 89 ? -0.490 -1.246 -10.323 1.00 94.88 89 ARG A C 1
ATOM 716 O O . ARG A 1 89 ? -0.273 -0.124 -9.869 1.00 94.88 89 ARG A O 1
ATOM 723 N N . SER A 1 90 ? 0.414 -1.922 -11.018 1.00 91.81 90 SER A N 1
ATOM 724 C CA . SER A 1 90 ? 1.729 -1.411 -11.379 1.00 91.81 90 SER A CA 1
ATOM 725 C C . SER A 1 90 ? 1.883 -1.419 -12.894 1.00 91.81 90 SER A C 1
ATOM 727 O O . SER A 1 90 ? 1.710 -2.452 -13.543 1.00 91.81 90 SER A O 1
ATOM 729 N N . GLU A 1 91 ? 2.211 -0.254 -13.452 1.00 90.25 91 GLU A N 1
ATOM 730 C CA . GLU A 1 91 ? 2.507 -0.085 -14.872 1.00 90.25 91 GLU A CA 1
ATOM 731 C C . GLU A 1 91 ? 3.860 0.585 -15.052 1.00 90.25 91 GLU A C 1
ATOM 733 O O . GLU A 1 91 ? 4.147 1.610 -14.438 1.00 90.25 91 GLU A O 1
ATOM 738 N N . THR A 1 92 ? 4.694 0.030 -15.929 1.00 82.44 92 THR A N 1
ATOM 739 C CA . THR A 1 92 ? 6.088 0.492 -16.075 1.00 82.44 92 THR A CA 1
ATOM 740 C C . THR A 1 92 ? 6.181 1.921 -16.630 1.00 82.44 92 THR A C 1
ATOM 742 O O . THR A 1 92 ? 7.146 2.634 -16.366 1.00 82.44 92 THR A O 1
ATOM 745 N N . THR A 1 93 ? 5.182 2.354 -17.401 1.00 80.19 93 THR A N 1
ATOM 746 C CA . THR A 1 93 ? 5.164 3.651 -18.094 1.00 80.19 93 THR A CA 1
ATOM 747 C C . THR A 1 93 ? 4.442 4.754 -17.327 1.00 80.19 93 THR A C 1
ATOM 749 O O . THR A 1 93 ? 4.520 5.912 -17.736 1.00 80.19 93 THR A O 1
ATOM 752 N N . LEU A 1 94 ? 3.742 4.427 -16.236 1.00 78.69 94 LEU A N 1
ATOM 753 C CA . LEU A 1 94 ? 2.963 5.393 -15.465 1.00 78.69 94 LEU A CA 1
ATOM 754 C C . LEU A 1 94 ? 3.614 5.678 -14.106 1.00 78.69 94 LEU A C 1
ATOM 756 O O . LEU A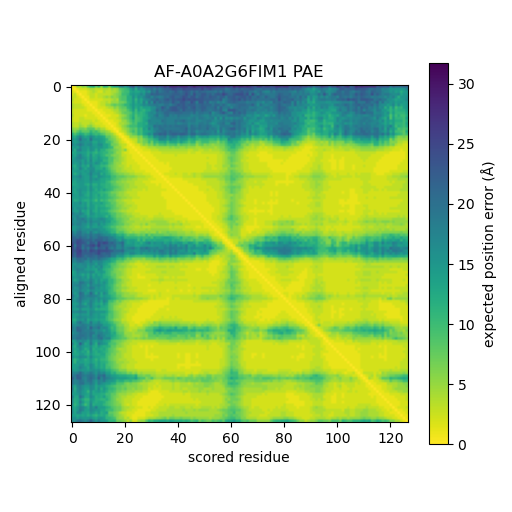 1 94 ? 4.253 4.805 -13.514 1.00 78.69 94 LEU A O 1
ATOM 760 N N . PRO A 1 95 ? 3.465 6.905 -13.577 1.00 80.06 95 PRO A N 1
ATOM 761 C CA . PRO A 1 95 ? 3.768 7.178 -12.182 1.00 80.06 95 PRO A CA 1
ATOM 762 C C . PRO A 1 95 ? 2.993 6.216 -11.274 1.00 80.06 95 PRO A C 1
ATOM 764 O O . PRO A 1 95 ? 1.808 5.985 -11.483 1.00 80.06 95 PRO A O 1
ATOM 767 N N . GLY A 1 96 ? 3.667 5.674 -10.262 1.00 86.12 96 GLY A N 1
ATOM 768 C CA . GLY A 1 96 ? 3.050 4.835 -9.237 1.00 86.12 96 GLY A CA 1
ATOM 769 C C . GLY A 1 96 ? 3.196 5.429 -7.838 1.00 86.12 96 GLY A C 1
ATOM 770 O O . GLY A 1 96 ? 3.955 6.383 -7.603 1.00 86.12 96 GLY A O 1
ATOM 771 N N . ALA A 1 97 ? 2.502 4.814 -6.888 1.00 90.00 97 ALA A N 1
ATOM 772 C CA . ALA A 1 97 ? 2.671 5.047 -5.461 1.00 90.00 97 ALA A CA 1
ATOM 773 C C . ALA A 1 97 ? 3.310 3.819 -4.805 1.00 90.00 97 ALA A C 1
ATOM 775 O O . ALA A 1 97 ? 3.116 2.689 -5.252 1.00 90.00 97 ALA A O 1
ATOM 776 N N . LYS A 1 98 ? 4.117 4.040 -3.768 1.00 92.25 98 LYS A N 1
ATOM 777 C CA . LYS A 1 98 ? 4.593 2.953 -2.911 1.00 92.25 98 LYS A CA 1
ATOM 778 C C . LYS A 1 98 ? 3.443 2.515 -1.998 1.00 92.25 98 LYS A C 1
ATOM 780 O O . LYS A 1 98 ? 2.661 3.375 -1.601 1.00 92.25 98 LYS A O 1
ATOM 785 N N . PRO A 1 99 ? 3.391 1.241 -1.574 1.00 94.31 99 PRO A N 1
ATOM 786 C CA . PRO A 1 99 ? 2.379 0.773 -0.625 1.00 94.31 99 PRO A CA 1
ATOM 787 C C . PRO A 1 99 ? 2.291 1.640 0.632 1.00 94.31 99 PRO A C 1
ATOM 789 O O . PRO A 1 99 ? 1.199 1.957 1.079 1.00 94.31 99 PRO A O 1
ATOM 792 N N . ILE A 1 100 ? 3.433 2.082 1.168 1.00 94.94 100 ILE A N 1
ATOM 793 C CA . ILE A 1 100 ? 3.432 2.907 2.378 1.00 94.94 100 ILE A CA 1
ATOM 794 C C . ILE A 1 100 ? 2.846 4.305 2.153 1.00 94.94 100 ILE A C 1
ATOM 796 O O . ILE A 1 100 ? 2.064 4.756 2.972 1.00 94.94 100 ILE A O 1
ATOM 800 N N . GLU A 1 101 ? 3.133 4.941 1.013 1.00 92.81 101 GLU A N 1
ATOM 801 C CA . GLU A 1 101 ? 2.573 6.258 0.661 1.00 92.81 101 GLU A CA 1
ATOM 802 C C . GLU A 1 101 ? 1.048 6.169 0.490 1.00 92.81 101 GLU A C 1
ATOM 804 O O . GLU A 1 101 ? 0.308 7.079 0.848 1.00 92.81 101 GLU A O 1
ATOM 809 N N . VAL A 1 102 ? 0.571 5.044 -0.051 1.00 94.25 102 VAL A N 1
ATOM 810 C CA . VAL A 1 102 ? -0.863 4.758 -0.149 1.00 94.25 102 VAL A CA 1
ATOM 811 C C . VAL A 1 102 ? -1.465 4.627 1.243 1.00 94.25 102 VAL A C 1
ATOM 813 O O . VAL A 1 102 ? -2.466 5.271 1.519 1.00 94.25 102 VAL A O 1
ATOM 816 N N . LEU A 1 103 ? -0.865 3.827 2.126 1.00 95.38 103 LEU A N 1
ATOM 817 C CA . LEU A 1 103 ? -1.387 3.636 3.480 1.00 95.38 103 LEU A CA 1
ATOM 818 C C . LEU A 1 103 ? -1.343 4.922 4.309 1.00 95.38 103 LEU A C 1
ATOM 820 O O . LEU A 1 103 ? -2.284 5.168 5.050 1.00 95.38 103 LEU A O 1
ATOM 824 N N . GLU A 1 104 ? -0.319 5.759 4.149 1.00 94.25 104 GLU A N 1
ATOM 825 C CA . GLU A 1 104 ? -0.264 7.100 4.746 1.00 94.25 104 GLU A CA 1
ATOM 826 C C . GLU A 1 104 ? -1.463 7.952 4.321 1.00 94.25 104 GLU A C 1
ATOM 828 O O . GLU A 1 104 ? -2.135 8.536 5.167 1.00 94.25 104 GLU A O 1
ATOM 833 N N . ALA A 1 105 ? -1.764 7.985 3.019 1.00 93.06 105 ALA A N 1
ATOM 834 C CA . ALA A 1 105 ? -2.878 8.762 2.486 1.00 93.06 105 ALA A CA 1
ATOM 835 C C . ALA A 1 105 ? -4.249 8.187 2.881 1.00 93.06 105 ALA A C 1
ATOM 837 O O . ALA A 1 105 ? -5.167 8.946 3.180 1.00 93.06 105 ALA A O 1
ATOM 838 N N . VAL A 1 106 ? -4.390 6.858 2.881 1.00 95.12 106 VAL A N 1
ATOM 839 C CA . VAL A 1 106 ? -5.646 6.170 3.212 1.00 95.12 106 VAL A CA 1
ATOM 840 C C . VAL A 1 106 ? -5.943 6.282 4.700 1.00 95.12 106 VAL A C 1
ATOM 842 O O . VAL A 1 106 ? -7.026 6.710 5.058 1.00 95.12 106 VAL A O 1
ATOM 845 N N . LEU A 1 107 ? -4.987 5.919 5.556 1.00 94.94 107 LEU A N 1
ATOM 846 C CA . LEU A 1 107 ? -5.161 5.810 7.010 1.00 94.94 107 LEU A CA 1
ATOM 847 C C . LEU A 1 107 ? -4.773 7.095 7.760 1.00 94.94 107 LEU A C 1
ATOM 849 O O . LEU A 1 107 ? -4.602 7.070 8.977 1.00 94.94 107 LEU A O 1
ATOM 853 N N . LYS A 1 108 ? -4.537 8.183 7.013 1.00 91.94 108 LYS A N 1
ATOM 854 C CA . LYS A 1 108 ? -4.147 9.513 7.509 1.00 91.94 108 LYS A CA 1
ATOM 855 C C . LYS A 1 108 ? -3.007 9.475 8.533 1.00 91.94 108 LYS A C 1
ATOM 857 O O . LYS A 1 108 ? -3.027 10.201 9.526 1.00 91.94 108 LYS A O 1
ATOM 862 N N . LEU A 1 109 ? -2.016 8.622 8.283 1.00 90.88 109 LEU A N 1
ATOM 863 C CA . LEU A 1 109 ? -0.924 8.374 9.224 1.00 90.88 109 LEU A CA 1
ATOM 864 C C . LEU A 1 109 ? 0.087 9.514 9.223 1.00 90.88 109 LEU A C 1
ATOM 866 O O . LEU A 1 109 ? 0.413 10.084 8.178 1.00 90.88 109 LEU A O 1
ATOM 870 N N . GLY A 1 110 ? 0.655 9.774 10.399 1.00 88.19 110 GLY A N 1
ATOM 871 C CA . GLY A 1 110 ? 1.849 10.600 10.530 1.00 88.19 110 GLY A CA 1
ATOM 872 C C . GLY A 1 110 ? 3.121 9.875 10.073 1.00 88.19 110 GLY A C 1
ATOM 873 O O . GLY A 1 110 ? 3.172 8.649 9.970 1.00 88.19 110 GLY A O 1
ATOM 874 N N . GLY A 1 111 ? 4.197 10.639 9.855 1.00 81.50 111 GLY A N 1
ATOM 875 C CA . GLY A 1 111 ? 5.477 10.095 9.381 1.00 81.50 111 GLY A CA 1
ATOM 876 C C . GLY A 1 111 ? 6.186 9.149 10.360 1.00 81.50 111 GLY A C 1
ATOM 877 O O . GLY A 1 111 ? 6.996 8.334 9.927 1.00 81.50 111 GLY A O 1
ATOM 878 N N . GLU A 1 112 ? 5.912 9.233 11.665 1.00 86.50 112 GLU A N 1
ATOM 879 C CA . GLU A 1 112 ? 6.439 8.273 12.650 1.00 86.50 112 GLU A CA 1
ATOM 880 C C . GLU A 1 112 ? 5.659 6.955 12.640 1.00 86.50 112 GLU A C 1
ATOM 882 O O . GLU A 1 112 ? 6.254 5.881 12.721 1.00 86.50 112 GLU A O 1
ATOM 887 N N . GLU A 1 113 ? 4.334 7.020 12.496 1.00 87.38 113 GLU A N 1
ATOM 888 C CA . GLU A 1 113 ? 3.465 5.841 12.461 1.00 87.38 113 GLU A CA 1
ATOM 889 C C . GLU A 1 113 ? 3.707 5.014 11.196 1.00 87.38 113 GLU A C 1
ATOM 891 O O . GLU A 1 113 ? 3.794 3.786 11.252 1.00 87.38 113 GLU A O 1
ATOM 896 N N . SER A 1 114 ? 3.881 5.682 10.053 1.00 90.38 114 SER A N 1
ATOM 897 C CA . SER A 1 114 ? 4.118 5.013 8.776 1.00 90.38 114 SER A CA 1
ATOM 898 C C . SER A 1 114 ? 5.456 4.272 8.732 1.00 90.38 114 SER A C 1
ATOM 900 O O . SER A 1 114 ? 5.540 3.165 8.200 1.00 90.38 114 SER A O 1
ATOM 902 N N . GLN A 1 115 ? 6.498 4.812 9.368 1.00 92.31 115 GLN A N 1
ATOM 903 C CA . GLN A 1 115 ? 7.811 4.160 9.451 1.00 92.31 115 GLN A CA 1
ATOM 904 C C . GLN A 1 115 ? 7.787 2.837 10.223 1.00 92.31 115 GLN A C 1
ATOM 906 O O . GLN A 1 115 ? 8.657 1.989 10.017 1.00 92.31 115 GLN A O 1
ATOM 911 N N . GLN A 1 116 ? 6.797 2.639 11.091 1.00 95.00 116 GLN A N 1
ATOM 912 C CA . GLN A 1 116 ? 6.645 1.410 11.866 1.00 95.00 116 GLN A CA 1
ATOM 913 C C . GLN A 1 116 ? 5.847 0.328 11.125 1.00 95.00 116 GLN A C 1
ATOM 915 O O . GLN A 1 116 ? 5.828 -0.828 11.559 1.00 95.00 116 GLN A O 1
ATOM 920 N N . ILE A 1 117 ? 5.210 0.663 9.998 1.00 96.62 117 ILE A N 1
ATOM 921 C CA . ILE A 1 117 ? 4.466 -0.306 9.193 1.00 96.62 117 ILE A CA 1
ATOM 922 C C . ILE A 1 117 ? 5.435 -1.219 8.450 1.00 96.62 117 ILE A C 1
ATOM 924 O O . ILE A 1 117 ? 6.319 -0.786 7.708 1.00 96.62 117 ILE A O 1
ATOM 928 N N . ARG A 1 118 ? 5.212 -2.527 8.581 1.00 97.44 118 ARG A N 1
ATOM 929 C CA . ARG A 1 118 ? 5.962 -3.537 7.832 1.00 97.44 118 ARG A CA 1
ATOM 930 C C . ARG A 1 118 ? 5.218 -3.895 6.559 1.00 97.44 118 ARG A C 1
ATOM 932 O O . ARG A 1 118 ? 4.100 -4.396 6.623 1.00 97.44 118 ARG A O 1
ATOM 939 N N . ILE A 1 119 ? 5.858 -3.680 5.413 1.00 97.75 119 ILE A N 1
ATOM 940 C CA . ILE A 1 119 ? 5.324 -4.043 4.098 1.00 97.75 1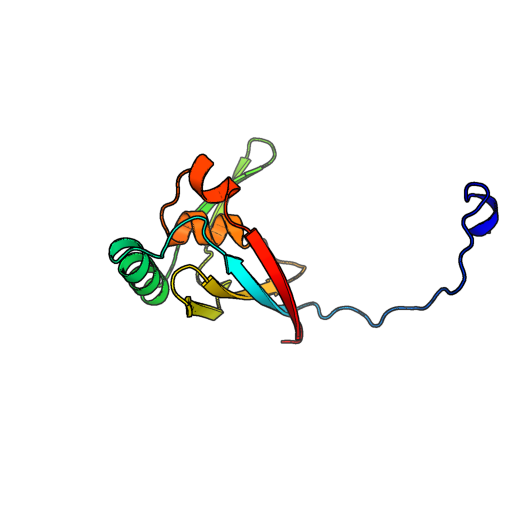19 ILE A CA 1
ATOM 941 C C . ILE A 1 119 ? 6.015 -5.309 3.598 1.00 97.75 119 ILE A C 1
ATOM 943 O O . ILE A 1 119 ? 7.232 -5.330 3.412 1.00 97.75 119 ILE A O 1
ATOM 947 N N . LEU A 1 120 ? 5.230 -6.345 3.315 1.00 97.75 120 LEU A N 1
ATOM 948 C CA . LEU A 1 120 ? 5.680 -7.575 2.677 1.00 97.75 120 LEU A CA 1
ATOM 949 C C . LEU A 1 120 ? 5.034 -7.700 1.296 1.00 97.75 120 LEU A C 1
ATOM 951 O O . LEU A 1 120 ? 3.814 -7.786 1.180 1.00 97.75 120 LEU A O 1
ATOM 955 N N . LYS A 1 121 ? 5.851 -7.756 0.240 1.00 96.88 121 LYS A N 1
ATOM 956 C CA . LYS A 1 121 ? 5.379 -8.129 -1.101 1.00 96.88 121 LYS A CA 1
ATOM 957 C C . LYS A 1 121 ? 5.132 -9.638 -1.127 1.00 96.88 121 LYS A C 1
ATOM 959 O O . LYS A 1 121 ? 6.076 -10.405 -0.957 1.00 96.88 121 LYS A O 1
ATOM 964 N N . LYS A 1 122 ? 3.883 -10.056 -1.332 1.00 96.75 122 LYS A N 1
ATOM 965 C CA . LYS A 1 122 ? 3.467 -11.469 -1.326 1.00 96.75 122 LYS A CA 1
ATOM 966 C C . LYS A 1 122 ? 3.610 -12.111 -2.701 1.00 96.75 122 LYS A C 1
ATOM 968 O O . LYS A 1 122 ? 3.955 -13.283 -2.793 1.00 96.75 122 LYS A O 1
ATOM 973 N N . GLY A 1 123 ? 3.390 -11.340 -3.761 1.00 94.31 123 GLY A N 1
ATOM 974 C CA . GLY A 1 123 ? 3.421 -11.853 -5.121 1.00 94.31 123 GLY A CA 1
ATOM 975 C C . GLY A 1 123 ? 3.067 -10.789 -6.144 1.00 94.31 123 GLY A C 1
ATOM 976 O O . GLY A 1 123 ? 2.986 -9.600 -5.831 1.00 94.31 123 GLY A O 1
ATOM 977 N N . TRP A 1 124 ? 2.927 -11.223 -7.386 1.00 94.56 124 TRP A N 1
ATOM 978 C CA . TRP A 1 124 ? 2.380 -10.424 -8.471 1.00 94.56 124 TRP A CA 1
ATOM 979 C C . TRP A 1 124 ? 1.836 -11.351 -9.553 1.00 94.56 124 TRP A C 1
ATOM 981 O O . TRP A 1 124 ? 2.297 -12.486 -9.694 1.00 94.56 124 TRP A O 1
ATOM 991 N N . HIS A 1 125 ? 0.898 -10.841 -10.340 1.00 92.38 125 HIS A N 1
ATOM 992 C CA . HIS A 1 125 ? 0.389 -11.512 -11.529 1.00 92.38 125 HIS A CA 1
ATOM 993 C C . HIS A 1 125 ? 0.188 -10.506 -12.665 1.00 92.38 125 HIS A C 1
ATOM 995 O O . HIS A 1 125 ? -0.016 -9.313 -12.432 1.00 92.38 125 HIS A O 1
ATOM 1001 N N . ALA A 1 126 ? 0.317 -10.981 -13.904 1.00 92.56 126 ALA A N 1
ATOM 1002 C CA . ALA A 1 126 ? 0.100 -10.152 -15.085 1.00 92.56 126 ALA A CA 1
ATOM 1003 C C . ALA A 1 126 ? -1.373 -9.726 -15.185 1.00 92.56 126 ALA A C 1
ATOM 1005 O O . ALA A 1 126 ? -2.260 -10.505 -14.833 1.00 92.56 126 ALA A O 1
ATOM 1006 N N . LEU A 1 127 ? -1.593 -8.500 -15.668 1.00 84.94 127 LEU A N 1
ATOM 1007 C CA . LEU A 1 127 ? -2.900 -7.999 -16.105 1.00 8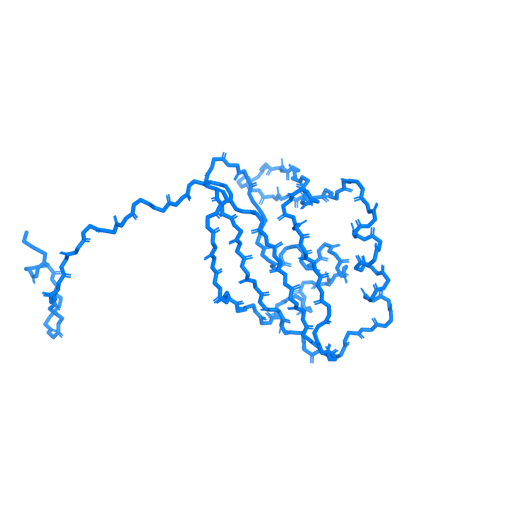4.94 127 LEU A CA 1
ATOM 1008 C C . LEU A 1 127 ? -3.107 -8.246 -17.598 1.00 84.94 127 LEU A C 1
ATOM 1010 O O . LEU A 1 127 ? -2.111 -8.101 -18.348 1.00 84.94 127 LEU A O 1
#